Protein AF-A0AAV4J3R8-F1 (afdb_monomer_lite)

Sequence (173 aa):
MTSNYKRPQRMRTQRERKKPNLQSKKKLDKNVAVAKNLPLSSKLVYIDMKRGKDAELVEEHLIKLGARVEAFLTADINYVISSFGPSKVEDVQKCSDENPNSPINSVASPFSCIPSPSAPGAAAAESKKSAVSRGKALAHLARSKHKTSTVVTNAEKMGVKVISVEGLYYDSY

Structure (mmCIF, N/CA/C/O backbone):
data_AF-A0AAV4J3R8-F1
#
_entry.id   AF-A0AAV4J3R8-F1
#
loop_
_atom_site.group_PDB
_atom_site.id
_atom_site.type_symbol
_atom_site.label_atom_id
_atom_site.label_alt_id
_atom_site.label_comp_id
_atom_site.label_asym_id
_atom_site.label_entity_id
_atom_site.label_seq_id
_atom_site.pdbx_PDB_ins_code
_atom_site.Cartn_x
_atom_site.Cartn_y
_atom_site.Cartn_z
_atom_site.occupancy
_atom_site.B_iso_or_equiv
_atom_site.auth_seq_id
_atom_site.auth_comp_id
_atom_site.auth_asym_id
_atom_site.auth_atom_id
_atom_site.pdbx_PDB_model_num
ATOM 1 N N . MET A 1 1 ? 6.059 -80.375 51.616 1.00 45.53 1 MET A N 1
ATOM 2 C CA . MET A 1 1 ? 6.836 -79.116 51.670 1.00 45.53 1 MET A CA 1
ATOM 3 C C . MET A 1 1 ? 6.461 -78.282 50.454 1.00 45.53 1 MET A C 1
ATOM 5 O O . MET A 1 1 ? 6.927 -78.570 49.364 1.00 45.53 1 MET A O 1
ATOM 9 N N . THR A 1 2 ? 5.559 -77.316 50.617 1.00 51.50 2 THR A N 1
ATOM 10 C CA . THR A 1 2 ? 5.102 -76.414 49.546 1.00 51.50 2 THR A CA 1
ATOM 11 C C . THR A 1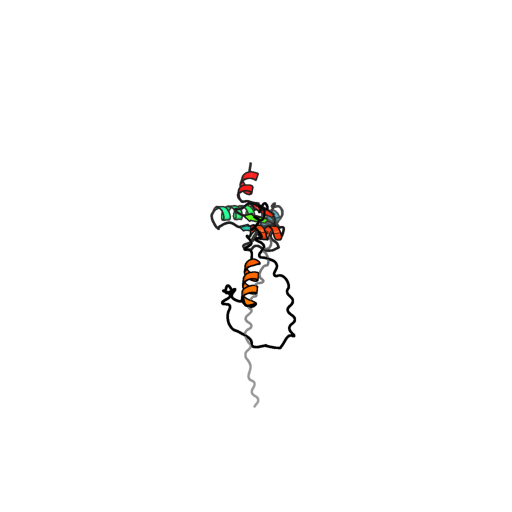 2 ? 5.215 -74.986 50.068 1.00 51.50 2 THR A C 1
ATOM 13 O O . THR A 1 2 ? 4.555 -74.638 51.048 1.00 51.50 2 THR A O 1
ATOM 16 N N . SER A 1 3 ? 6.113 -74.192 49.480 1.00 47.59 3 SER A N 1
ATOM 17 C CA . SER A 1 3 ? 6.393 -72.822 49.908 1.00 47.59 3 SER A CA 1
ATOM 18 C C . SER A 1 3 ? 5.356 -71.852 49.335 1.00 47.59 3 SER A C 1
ATOM 20 O O . SER A 1 3 ? 5.157 -71.755 48.127 1.00 47.59 3 SER A O 1
ATOM 22 N N . ASN A 1 4 ? 4.686 -71.123 50.226 1.00 47.78 4 ASN A N 1
ATOM 23 C CA . ASN A 1 4 ? 3.780 -70.032 49.885 1.00 47.78 4 ASN A CA 1
ATOM 24 C C . ASN A 1 4 ? 4.496 -68.704 50.152 1.00 47.78 4 ASN A C 1
ATOM 26 O O . ASN A 1 4 ? 4.568 -68.254 51.295 1.00 47.78 4 ASN A O 1
ATOM 30 N N . TYR A 1 5 ? 5.009 -68.057 49.105 1.00 48.59 5 TYR A N 1
ATOM 31 C CA . TYR A 1 5 ? 5.491 -66.679 49.199 1.00 48.59 5 TYR A CA 1
ATOM 32 C C . TYR A 1 5 ? 4.337 -65.699 48.938 1.00 48.59 5 TYR A C 1
ATOM 34 O O . TYR A 1 5 ? 3.855 -65.549 47.816 1.00 48.59 5 TYR A O 1
ATOM 42 N N . LYS A 1 6 ? 3.900 -65.009 49.999 1.00 56.06 6 LYS A N 1
ATOM 43 C CA . LYS A 1 6 ? 3.002 -63.843 49.944 1.00 56.06 6 LYS A CA 1
ATOM 44 C C . LYS A 1 6 ? 3.705 -62.681 49.227 1.00 56.06 6 LYS A C 1
ATOM 46 O O . LYS A 1 6 ? 4.691 -62.152 49.731 1.00 56.06 6 LYS A O 1
ATOM 51 N N . ARG A 1 7 ? 3.170 -62.238 48.084 1.00 56.03 7 ARG A N 1
ATOM 52 C CA . ARG A 1 7 ? 3.514 -60.938 47.473 1.00 56.03 7 ARG A CA 1
ATOM 53 C C . ARG A 1 7 ? 2.895 -59.794 48.291 1.00 56.03 7 ARG A C 1
ATOM 55 O O . ARG A 1 7 ? 1.699 -59.865 48.574 1.00 56.03 7 ARG A O 1
ATOM 62 N N . PRO A 1 8 ? 3.635 -58.721 48.620 1.00 56.84 8 PRO A N 1
ATOM 63 C CA . PRO A 1 8 ? 3.041 -57.539 49.230 1.00 56.84 8 PRO A CA 1
ATOM 64 C C . PRO A 1 8 ? 2.225 -56.738 48.205 1.00 56.84 8 PRO A C 1
ATOM 66 O O . PRO A 1 8 ? 2.614 -56.579 47.044 1.00 56.84 8 PRO A O 1
ATOM 69 N N . GLN A 1 9 ? 1.071 -56.241 48.655 1.00 56.56 9 GLN A N 1
ATOM 70 C CA . GLN A 1 9 ? 0.204 -55.344 47.901 1.00 56.56 9 GLN A CA 1
ATOM 71 C C . GLN A 1 9 ? 0.920 -54.023 47.604 1.00 56.56 9 GLN A C 1
ATOM 73 O O . GLN A 1 9 ? 1.480 -53.369 48.480 1.00 56.56 9 GLN A O 1
ATOM 78 N N . ARG A 1 10 ? 0.874 -53.623 46.336 1.00 50.00 10 ARG A N 1
ATOM 79 C CA . ARG A 1 10 ? 1.394 -52.352 45.843 1.00 50.00 10 ARG A CA 1
ATOM 80 C C . ARG A 1 10 ? 0.438 -51.235 46.278 1.00 50.00 10 ARG A C 1
ATOM 82 O O . ARG A 1 10 ? -0.724 -51.229 45.879 1.00 50.00 10 ARG A O 1
ATOM 89 N N . MET A 1 11 ? 0.934 -50.309 47.096 1.00 51.34 11 MET A N 1
ATOM 90 C CA . MET A 1 11 ? 0.227 -49.100 47.528 1.00 51.34 11 MET A CA 1
ATOM 91 C C . MET A 1 11 ? -0.317 -48.330 46.312 1.00 51.34 11 MET A C 1
ATOM 93 O O . MET A 1 11 ? 0.438 -47.912 45.433 1.00 51.34 11 MET A O 1
ATOM 97 N N . ARG A 1 12 ? -1.643 -48.154 46.254 1.00 54.00 12 ARG A N 1
ATOM 98 C CA . ARG A 1 12 ? -2.330 -47.250 45.321 1.00 54.00 12 ARG A CA 1
ATOM 99 C C . ARG A 1 12 ? -2.165 -45.823 45.842 1.00 54.00 12 ARG A C 1
ATOM 101 O O . ARG A 1 12 ? -2.917 -45.393 46.710 1.00 54.00 12 ARG A O 1
ATOM 108 N N . THR A 1 13 ? -1.220 -45.067 45.298 1.00 56.59 13 THR A N 1
ATOM 109 C CA . THR A 1 13 ? -1.199 -43.615 45.495 1.00 56.59 13 THR A CA 1
ATOM 110 C C . THR A 1 13 ? -2.342 -43.023 44.674 1.00 56.59 13 THR A C 1
ATOM 112 O O . THR A 1 13 ? -2.263 -42.953 43.445 1.00 56.59 13 THR A O 1
ATOM 115 N N . GLN A 1 14 ? -3.440 -42.638 45.329 1.00 55.03 14 GLN A N 1
ATOM 116 C CA . GLN A 1 14 ? -4.464 -41.810 44.699 1.00 55.03 14 GLN A CA 1
ATOM 117 C C . GLN A 1 14 ? -3.838 -40.449 44.385 1.00 55.03 14 GLN A C 1
ATOM 119 O O . GLN A 1 14 ? -3.723 -39.580 45.242 1.00 55.03 14 GLN A O 1
ATOM 124 N N . ARG A 1 15 ? -3.384 -40.267 43.143 1.00 59.03 15 ARG A N 1
ATOM 125 C CA . ARG A 1 15 ? -3.060 -38.943 42.620 1.00 59.03 15 ARG A CA 1
ATOM 126 C C . ARG A 1 15 ? -4.395 -38.288 42.295 1.00 59.03 15 ARG A C 1
ATOM 128 O O . ARG A 1 15 ? -5.003 -38.590 41.270 1.00 59.03 15 ARG A O 1
ATOM 135 N N . GLU A 1 16 ? -4.873 -37.470 43.223 1.00 58.88 16 GLU A N 1
ATOM 136 C CA . GLU A 1 16 ? -6.057 -36.635 43.070 1.00 58.88 16 GLU A CA 1
ATOM 137 C C . GLU A 1 16 ? -5.922 -35.827 41.765 1.00 58.88 16 GLU A C 1
ATOM 139 O O . GLU A 1 16 ? -5.166 -34.858 41.671 1.00 58.88 16 GLU A O 1
ATOM 144 N N . ARG A 1 17 ? -6.590 -36.270 40.693 1.00 60.09 17 ARG A N 1
ATOM 145 C CA . ARG A 1 17 ? -6.671 -35.498 39.450 1.00 60.09 17 ARG A CA 1
ATOM 146 C C . ARG A 1 17 ? -7.689 -34.398 39.698 1.00 60.09 17 ARG A C 1
ATOM 148 O O . ARG A 1 17 ? -8.876 -34.579 39.431 1.00 60.09 17 ARG A O 1
ATOM 155 N N . LYS A 1 18 ? -7.222 -33.260 40.216 1.00 56.19 18 LYS A N 1
ATOM 156 C CA . LYS A 1 18 ? -7.990 -32.015 40.177 1.00 56.19 18 LYS A CA 1
ATOM 157 C C . LYS A 1 18 ? -8.380 -31.766 38.722 1.00 56.19 18 LYS A C 1
ATOM 159 O O . LYS A 1 18 ? -7.523 -31.550 37.866 1.00 56.19 18 LYS A O 1
ATOM 164 N N . LYS A 1 19 ? -9.679 -31.876 38.438 1.00 61.38 19 LYS A N 1
ATOM 165 C CA . LYS A 1 19 ? -10.269 -31.482 37.159 1.00 61.38 19 LYS A CA 1
ATOM 166 C C . LYS A 1 19 ? -9.907 -30.006 36.942 1.00 61.38 19 LYS A C 1
ATOM 168 O O . LYS A 1 19 ? -10.244 -29.202 37.813 1.00 61.38 19 LYS A O 1
ATOM 173 N N . PRO A 1 20 ? -9.224 -29.618 35.852 1.00 54.56 20 PRO A N 1
ATOM 174 C CA . PRO A 1 20 ? -9.057 -28.207 35.558 1.00 54.56 20 PRO A CA 1
ATOM 175 C C . PRO A 1 20 ? -10.443 -27.634 35.256 1.00 54.56 20 PRO A C 1
ATOM 177 O O . PRO A 1 20 ? -11.119 -28.048 34.314 1.00 54.56 20 PRO A O 1
ATOM 180 N N . ASN A 1 21 ? -10.886 -26.728 36.121 1.00 51.84 21 ASN A N 1
ATOM 181 C CA . ASN A 1 21 ? -12.105 -25.961 35.948 1.00 51.84 21 ASN A CA 1
ATOM 182 C C . ASN A 1 21 ? -11.952 -25.096 34.683 1.00 51.84 21 ASN A C 1
ATOM 184 O O . ASN A 1 21 ? -11.210 -24.116 34.675 1.00 51.84 21 ASN A O 1
ATOM 188 N N . LEU A 1 22 ? -12.620 -25.495 33.598 1.00 58.81 22 LEU A N 1
ATOM 189 C CA . LEU A 1 22 ? -12.746 -24.733 32.354 1.00 58.81 22 LEU A CA 1
ATOM 190 C C . LEU A 1 22 ? -13.761 -23.596 32.547 1.00 58.81 22 LEU A C 1
ATOM 192 O O . LEU A 1 22 ? -14.817 -23.568 31.921 1.00 58.81 22 LEU A O 1
ATOM 196 N N . GLN A 1 23 ? -13.439 -22.643 33.415 1.00 57.47 23 GLN A N 1
ATOM 197 C CA . GLN A 1 23 ? -14.163 -21.380 33.535 1.00 57.47 23 GLN A CA 1
ATOM 198 C C . GLN A 1 23 ? -13.198 -20.212 33.353 1.00 57.47 23 GLN A C 1
ATOM 200 O O . GLN A 1 23 ? -12.843 -19.495 34.280 1.00 57.47 23 GLN A O 1
ATOM 205 N N . SER A 1 24 ? -12.782 -20.015 32.107 1.00 55.72 24 SER A N 1
ATOM 206 C CA . SER A 1 24 ? -12.185 -18.760 31.644 1.00 55.72 24 SER A CA 1
ATOM 207 C C . SER A 1 24 ? -12.449 -18.558 30.149 1.00 55.72 24 SER A C 1
ATOM 209 O O . SER A 1 24 ? -11.568 -18.228 29.363 1.00 55.72 24 SER A O 1
ATOM 211 N N . LYS A 1 25 ? -13.708 -18.738 29.729 1.00 55.81 25 LYS A N 1
ATOM 212 C CA . LYS A 1 25 ? -14.200 -18.237 28.439 1.00 55.81 25 LYS A CA 1
ATOM 213 C C . LYS A 1 25 ? -15.057 -17.001 28.691 1.00 55.81 25 LYS A C 1
ATOM 215 O O . LYS A 1 25 ? -16.147 -17.146 29.233 1.00 55.81 25 LYS A O 1
ATOM 220 N N . LYS A 1 26 ? -14.531 -15.831 28.301 1.00 55.16 26 LYS A N 1
ATOM 221 C CA . LYS A 1 26 ? -15.208 -14.546 27.969 1.00 55.16 26 LYS A CA 1
ATOM 222 C C . LYS A 1 26 ? -14.433 -13.317 28.469 1.00 55.16 26 LYS A C 1
ATOM 224 O O . LYS A 1 26 ? -14.948 -12.499 29.222 1.00 55.16 26 LYS A O 1
ATOM 229 N N . LYS A 1 27 ? -13.188 -13.147 28.014 1.00 49.72 27 LYS A N 1
ATOM 230 C CA . LYS A 1 27 ? -12.535 -11.820 27.951 1.00 49.72 27 LYS A CA 1
ATOM 231 C C . LYS A 1 27 ? -11.736 -11.604 26.654 1.00 49.72 27 LYS A C 1
ATOM 233 O O . LYS A 1 27 ? -10.860 -10.755 26.622 1.00 49.72 27 LYS A O 1
ATOM 238 N N . LEU A 1 28 ? -12.049 -12.336 25.581 1.00 50.88 28 LEU A N 1
ATOM 239 C CA . LEU A 1 28 ? -11.446 -12.115 24.255 1.00 50.88 28 LEU A CA 1
ATOM 240 C C . LEU A 1 28 ? -12.425 -11.534 23.221 1.00 50.88 28 LEU A C 1
ATOM 242 O O . LEU A 1 28 ? -11.992 -10.930 22.246 1.00 50.88 28 LEU A O 1
ATOM 246 N N . ASP A 1 29 ? -13.735 -11.605 23.461 1.00 50.94 29 ASP A N 1
ATOM 247 C CA . ASP A 1 29 ? -14.722 -11.266 22.425 1.00 50.94 29 ASP A CA 1
ATOM 248 C C . ASP A 1 29 ? -14.984 -9.761 22.255 1.00 50.94 29 ASP A C 1
ATOM 250 O O . ASP A 1 29 ? -15.481 -9.342 21.213 1.00 50.94 29 ASP A O 1
ATOM 254 N N . LYS A 1 30 ? -14.628 -8.920 23.237 1.00 51.69 30 LYS A N 1
ATOM 255 C CA . LYS A 1 30 ? -14.882 -7.470 23.139 1.00 51.69 30 LYS A CA 1
ATOM 256 C C . LYS A 1 30 ? -13.956 -6.788 22.128 1.00 51.69 30 LYS A C 1
ATOM 258 O O . LYS A 1 30 ? -14.431 -5.998 21.325 1.00 51.69 30 LYS A O 1
ATOM 263 N N . ASN A 1 31 ? -12.671 -7.148 22.108 1.00 52.69 31 ASN A N 1
ATOM 264 C CA . ASN A 1 31 ? -11.714 -6.575 21.154 1.00 52.69 31 ASN A CA 1
ATOM 265 C C . ASN A 1 31 ? -11.906 -7.120 19.733 1.00 52.69 31 ASN A C 1
ATOM 267 O O . ASN A 1 31 ? -11.744 -6.378 18.773 1.00 52.69 31 ASN A O 1
ATOM 271 N N . VAL A 1 32 ? -12.324 -8.381 19.581 1.00 54.84 32 VAL A N 1
ATOM 272 C CA . VAL A 1 32 ? -12.592 -8.968 18.256 1.00 54.84 32 VAL A CA 1
ATOM 273 C C . VAL A 1 32 ? -13.883 -8.411 17.647 1.00 54.84 32 VAL A C 1
ATOM 275 O O . VAL A 1 32 ? -13.940 -8.187 16.442 1.00 54.84 32 VAL A O 1
ATOM 278 N N . ALA A 1 33 ? -14.917 -8.146 18.453 1.00 52.91 33 ALA A N 1
ATOM 279 C CA . ALA A 1 33 ? -16.144 -7.509 17.970 1.00 52.91 33 ALA A CA 1
ATOM 280 C C . ALA A 1 33 ? -15.931 -6.037 17.574 1.00 52.91 33 ALA A C 1
ATOM 282 O O . ALA A 1 33 ? -16.518 -5.592 16.592 1.00 52.91 33 ALA A O 1
ATOM 283 N N . VAL A 1 34 ? -15.060 -5.307 18.284 1.00 57.84 34 VAL A N 1
ATOM 284 C CA . VAL A 1 34 ? -14.641 -3.948 17.893 1.00 57.84 34 VAL A CA 1
ATOM 285 C C . VAL A 1 34 ? -13.798 -3.991 16.618 1.00 57.84 34 VAL A C 1
ATOM 287 O O . VAL A 1 34 ? -14.051 -3.212 15.705 1.00 57.84 34 VAL A O 1
ATOM 290 N N . ALA A 1 35 ? -12.879 -4.956 16.499 1.00 59.69 35 ALA A N 1
ATOM 291 C CA . ALA A 1 35 ? -12.039 -5.107 15.314 1.00 59.69 35 ALA A CA 1
ATOM 292 C C . ALA A 1 35 ? -12.841 -5.385 14.033 1.00 59.69 35 ALA A C 1
ATOM 294 O O . ALA A 1 35 ? -12.434 -4.936 12.972 1.00 59.69 35 ALA A O 1
ATOM 295 N N . LYS A 1 36 ? -13.996 -6.062 14.110 1.00 64.50 36 LYS A N 1
ATOM 296 C CA . LYS A 1 36 ? -14.855 -6.352 12.942 1.00 64.50 36 LYS A CA 1
ATOM 297 C C . LYS A 1 36 ? -15.504 -5.121 12.297 1.00 64.50 36 LYS A C 1
ATOM 299 O O . LYS A 1 36 ? -15.963 -5.237 11.168 1.00 64.50 36 LYS A O 1
ATOM 304 N N . ASN A 1 37 ? -15.558 -3.986 12.995 1.00 79.75 37 ASN A N 1
ATOM 305 C CA . ASN A 1 37 ? -16.163 -2.746 12.492 1.00 79.75 37 ASN A CA 1
ATOM 306 C C . ASN A 1 37 ? -15.122 -1.681 12.127 1.00 79.75 37 ASN A C 1
ATOM 308 O O . ASN A 1 37 ? -15.486 -0.549 11.813 1.00 79.75 37 ASN A O 1
ATOM 312 N N . LEU A 1 38 ? -13.831 -2.009 12.211 1.00 89.19 38 LEU A N 1
ATOM 313 C CA . LEU A 1 38 ? -12.780 -1.082 11.822 1.00 89.19 38 LEU A CA 1
ATOM 314 C C . LEU A 1 38 ? -12.672 -1.028 10.290 1.00 89.19 38 LEU A C 1
ATOM 316 O O . LEU A 1 38 ? -12.822 -2.058 9.629 1.00 89.19 38 LEU A O 1
ATOM 320 N N . PRO A 1 39 ? -12.376 0.144 9.708 1.00 90.88 39 PRO A N 1
ATOM 321 C CA . PRO A 1 39 ? -12.423 0.337 8.259 1.00 90.88 39 PRO A CA 1
ATOM 322 C C . PRO A 1 39 ? -11.435 -0.548 7.483 1.00 90.88 39 PRO A C 1
ATOM 324 O O . PRO A 1 39 ? -11.674 -0.841 6.312 1.00 90.88 39 PRO A O 1
ATOM 327 N N . LEU A 1 40 ? -10.345 -1.003 8.114 1.00 92.62 40 LEU A N 1
ATOM 328 C CA . LEU A 1 40 ? -9.312 -1.833 7.487 1.00 92.62 40 LEU A CA 1
ATOM 329 C C . LEU A 1 40 ? -9.199 -3.240 8.098 1.00 92.62 40 LEU A C 1
ATOM 331 O O . LEU A 1 40 ? -8.217 -3.929 7.842 1.00 92.62 40 LEU A O 1
ATOM 335 N N . SER A 1 41 ? -10.208 -3.705 8.842 1.00 90.19 41 SER A N 1
ATOM 336 C CA . SER A 1 41 ? -10.187 -4.946 9.643 1.00 90.19 41 SER A CA 1
ATOM 337 C C . SER A 1 41 ? -9.758 -6.232 8.921 1.00 90.19 41 SER A C 1
ATOM 339 O O . SER A 1 41 ? -9.377 -7.213 9.558 1.00 90.19 41 SER A O 1
ATOM 341 N N . SER A 1 42 ? -9.885 -6.274 7.595 1.00 89.44 42 SER A N 1
ATOM 342 C CA . SER A 1 42 ? -9.559 -7.431 6.756 1.00 89.44 42 SER A CA 1
ATOM 343 C C . SER A 1 42 ? -8.520 -7.110 5.681 1.00 89.44 42 SER A C 1
ATOM 345 O O . SER A 1 42 ? -8.467 -7.803 4.664 1.00 89.44 42 SER A O 1
ATOM 347 N N . LYS A 1 43 ? -7.774 -6.014 5.835 1.00 95.25 43 LYS A N 1
ATOM 348 C CA . LYS A 1 43 ? -6.842 -5.524 4.821 1.00 95.25 43 LYS A CA 1
ATOM 349 C C . LYS A 1 43 ? -5.403 -5.829 5.217 1.00 95.25 43 LYS A C 1
ATOM 351 O O . LYS A 1 43 ? -4.997 -5.565 6.348 1.00 95.25 43 LYS A O 1
ATOM 356 N N . LEU A 1 44 ? -4.648 -6.375 4.268 1.00 96.31 44 LEU A N 1
ATOM 357 C CA . LEU A 1 44 ? -3.208 -6.579 4.362 1.00 96.31 44 LEU A CA 1
ATOM 358 C C . LEU A 1 44 ? -2.480 -5.400 3.714 1.00 96.31 44 LEU A C 1
ATOM 360 O O . LEU A 1 44 ? -2.821 -4.989 2.599 1.00 96.31 44 LEU A O 1
ATOM 364 N N . VAL A 1 45 ? -1.484 -4.865 4.411 1.00 96.62 45 VAL A N 1
ATOM 365 C CA . VAL A 1 45 ? -0.723 -3.689 3.981 1.00 96.62 45 VAL A CA 1
ATOM 366 C C . VAL A 1 45 ? 0.771 -3.984 4.038 1.00 96.62 45 VAL A C 1
ATOM 368 O O . VAL A 1 45 ? 1.259 -4.512 5.032 1.00 96.62 45 VAL A O 1
ATOM 371 N N . TYR A 1 46 ? 1.502 -3.614 2.990 1.00 96.69 46 TYR A N 1
ATOM 372 C CA . TYR A 1 46 ? 2.964 -3.579 2.989 1.00 96.69 46 TYR A CA 1
ATOM 373 C C . TYR A 1 46 ? 3.459 -2.136 3.064 1.00 96.69 46 TYR A C 1
ATOM 375 O O . TYR A 1 46 ? 2.906 -1.248 2.411 1.00 96.69 46 TYR A O 1
ATOM 383 N N . ILE A 1 47 ? 4.523 -1.914 3.829 1.00 95.56 47 ILE A N 1
ATOM 384 C CA . ILE A 1 47 ? 5.148 -0.605 4.001 1.00 95.56 47 ILE A CA 1
ATOM 385 C C . ILE A 1 47 ? 6.512 -0.608 3.295 1.00 95.56 47 ILE A C 1
ATOM 387 O O . ILE A 1 47 ? 7.478 -1.206 3.761 1.00 95.56 47 ILE A O 1
ATOM 391 N N . ASP A 1 48 ? 6.581 0.080 2.158 1.00 93.50 48 ASP A N 1
ATOM 392 C CA . ASP A 1 48 ? 7.762 0.270 1.315 1.00 93.50 48 ASP A CA 1
ATOM 393 C C . ASP A 1 48 ? 8.472 1.592 1.643 1.00 93.50 48 ASP A C 1
ATOM 395 O O . ASP A 1 48 ? 8.602 2.495 0.816 1.00 93.50 48 ASP A O 1
ATOM 399 N N . MET A 1 49 ? 8.898 1.742 2.894 1.00 90.12 49 MET A N 1
ATOM 400 C CA . MET A 1 49 ? 9.734 2.864 3.314 1.00 90.12 49 MET A CA 1
ATOM 401 C C . MET A 1 49 ? 10.806 2.388 4.290 1.00 90.12 49 MET A C 1
ATOM 403 O O . MET A 1 49 ? 10.728 1.301 4.867 1.00 90.12 49 MET A O 1
ATOM 407 N N . LYS A 1 50 ? 11.847 3.201 4.470 1.00 89.94 50 LYS A N 1
ATOM 408 C CA . LYS A 1 50 ? 12.896 2.895 5.445 1.00 89.94 50 LYS A CA 1
ATOM 409 C C . LYS A 1 50 ? 12.285 2.835 6.843 1.00 89.94 50 LYS A C 1
ATOM 411 O O . LYS A 1 50 ? 11.509 3.713 7.210 1.00 89.94 50 LYS A O 1
ATOM 416 N N . ARG A 1 51 ? 12.676 1.832 7.637 1.00 88.62 51 ARG A N 1
ATOM 417 C CA . ARG A 1 51 ? 12.266 1.772 9.044 1.00 88.62 51 ARG A CA 1
ATOM 418 C C . ARG A 1 51 ? 12.766 3.008 9.789 1.00 88.62 51 ARG A C 1
ATOM 420 O O . ARG A 1 51 ? 13.942 3.358 9.701 1.00 88.62 51 ARG A O 1
ATOM 427 N N . GLY A 1 52 ? 11.854 3.645 10.505 1.00 90.56 52 GLY A N 1
ATOM 428 C CA . GLY A 1 52 ? 12.056 4.879 11.249 1.00 90.56 52 GLY A CA 1
ATOM 429 C C . GLY A 1 52 ? 10.748 5.298 11.915 1.00 90.56 52 GLY A C 1
ATOM 430 O O . GLY A 1 52 ? 9.737 4.611 11.778 1.00 90.56 52 GLY A O 1
ATOM 431 N N . LYS A 1 53 ? 10.764 6.442 12.604 1.00 90.56 53 LYS A N 1
ATOM 432 C CA . LYS A 1 53 ? 9.616 6.929 13.388 1.00 90.56 53 LYS A CA 1
ATOM 433 C C . LYS A 1 53 ? 8.341 7.079 12.556 1.00 90.56 53 LYS A C 1
ATOM 435 O O . LYS A 1 53 ? 7.270 6.717 13.023 1.00 90.56 53 LYS A O 1
ATOM 440 N N . ASP A 1 54 ? 8.467 7.561 11.323 1.00 88.19 54 ASP A N 1
ATOM 441 C CA . ASP A 1 54 ? 7.314 7.768 10.442 1.00 88.19 54 ASP A CA 1
ATOM 442 C C . ASP A 1 54 ? 6.688 6.434 10.016 1.00 88.19 54 ASP A C 1
ATOM 444 O O . ASP A 1 54 ? 5.469 6.287 10.027 1.00 88.19 54 ASP A O 1
ATOM 448 N N . ALA A 1 55 ? 7.518 5.427 9.719 1.00 91.44 55 ALA A N 1
ATOM 449 C CA . ALA A 1 55 ? 7.052 4.086 9.377 1.00 91.44 55 ALA A CA 1
ATOM 450 C C . ALA A 1 55 ? 6.333 3.418 10.559 1.00 91.44 55 ALA A C 1
ATOM 452 O O . ALA A 1 55 ? 5.272 2.827 10.375 1.00 91.44 55 ALA A O 1
ATOM 453 N N . GLU A 1 56 ? 6.886 3.553 11.768 1.00 93.56 56 GLU A N 1
ATOM 454 C CA . GLU A 1 56 ? 6.288 3.040 13.007 1.00 93.56 56 GLU A CA 1
ATOM 455 C C . GLU A 1 56 ? 4.950 3.725 13.317 1.00 93.56 56 GLU A C 1
ATOM 457 O O . GLU A 1 56 ? 3.982 3.057 13.674 1.00 93.56 56 GLU A O 1
ATOM 462 N N . LEU A 1 57 ? 4.867 5.046 13.128 1.00 93.19 57 LEU A N 1
ATOM 463 C CA . LEU A 1 57 ? 3.636 5.809 13.327 1.00 93.19 57 LEU A CA 1
ATOM 464 C C . LEU A 1 57 ? 2.543 5.375 12.342 1.00 93.19 57 LEU A C 1
ATOM 466 O O . LEU A 1 57 ? 1.398 5.147 12.737 1.00 93.19 57 LEU A O 1
ATOM 470 N N . VAL A 1 58 ? 2.895 5.228 11.062 1.00 92.69 58 VAL A N 1
ATOM 471 C CA . VAL A 1 58 ? 1.972 4.740 10.028 1.00 92.69 58 VAL A CA 1
ATOM 472 C C . VAL A 1 58 ? 1.506 3.323 10.356 1.00 92.69 58 VAL A C 1
ATOM 474 O O . VAL A 1 58 ? 0.307 3.052 10.308 1.00 92.69 58 VAL A O 1
ATOM 477 N N . GLU A 1 59 ? 2.416 2.429 10.739 1.00 94.25 59 GLU A N 1
ATOM 478 C CA . GLU A 1 59 ? 2.087 1.066 11.161 1.00 94.25 59 GLU A CA 1
ATOM 479 C C . GLU A 1 59 ? 1.116 1.056 12.352 1.00 94.25 59 GLU A C 1
ATOM 481 O O . GLU A 1 59 ? 0.082 0.386 12.299 1.00 94.25 59 GLU A O 1
ATOM 486 N N . GLU A 1 60 ? 1.376 1.852 13.391 1.00 94.69 60 GLU A N 1
ATOM 487 C CA . GLU A 1 60 ? 0.496 1.963 14.556 1.00 94.69 60 GLU A CA 1
ATOM 488 C C . GLU A 1 60 ? -0.908 2.446 14.160 1.00 94.69 60 GLU A C 1
ATOM 490 O O . GLU A 1 60 ? -1.918 1.898 14.612 1.00 94.69 60 GLU A O 1
ATOM 495 N N . HIS A 1 61 ? -0.992 3.454 13.291 1.00 93.19 61 HIS A N 1
ATOM 496 C CA . HIS A 1 61 ? -2.262 3.993 12.808 1.00 93.19 61 HIS A CA 1
ATOM 497 C C . HIS A 1 61 ? -3.044 2.957 11.993 1.00 93.19 61 HIS A C 1
ATOM 499 O O . HIS A 1 61 ? -4.246 2.787 12.198 1.00 93.19 61 HIS A O 1
ATOM 505 N N . LEU A 1 62 ? -2.373 2.208 11.119 1.00 93.75 62 LEU A N 1
ATOM 506 C CA . LEU A 1 62 ? -2.984 1.130 10.342 1.00 93.75 62 LEU A CA 1
ATOM 507 C C . LEU A 1 62 ? -3.530 0.018 11.237 1.00 93.75 62 LEU A C 1
ATOM 509 O O . LEU A 1 62 ? -4.661 -0.429 11.040 1.00 93.75 62 LEU A O 1
ATOM 513 N N . ILE A 1 63 ? -2.765 -0.384 12.253 1.00 93.62 63 ILE A N 1
ATOM 514 C CA . ILE A 1 63 ? -3.188 -1.392 13.230 1.00 93.62 63 ILE A CA 1
ATOM 515 C C . ILE A 1 63 ? -4.399 -0.893 14.028 1.00 93.62 63 ILE A C 1
ATOM 517 O O . ILE A 1 63 ? -5.354 -1.647 14.222 1.00 93.62 63 ILE A O 1
ATOM 521 N N . LYS A 1 64 ? -4.425 0.385 14.436 1.00 92.25 64 LYS A N 1
ATOM 522 C CA . LYS A 1 64 ? -5.596 1.010 15.087 1.00 92.25 64 LYS A CA 1
ATOM 523 C C . LYS A 1 64 ? -6.838 0.993 14.195 1.00 92.25 64 LYS A C 1
ATOM 525 O O . LYS A 1 64 ? -7.945 0.828 14.700 1.00 92.25 64 LYS A O 1
ATOM 530 N N . LEU A 1 65 ? -6.661 1.123 12.881 1.00 92.56 65 LEU A N 1
ATOM 531 C CA . LEU A 1 65 ? -7.722 0.996 11.876 1.00 92.56 65 LEU A CA 1
ATOM 532 C C . LEU A 1 65 ? -8.046 -0.465 11.511 1.00 92.56 65 LEU A C 1
ATOM 534 O O . LEU A 1 65 ? -8.893 -0.706 10.650 1.00 92.56 65 LEU A O 1
ATOM 538 N N . GLY A 1 66 ? -7.412 -1.440 12.165 1.00 92.81 66 GLY A N 1
ATOM 539 C CA . GLY A 1 66 ? -7.680 -2.869 12.014 1.00 92.81 66 GLY A CA 1
ATOM 540 C C . GLY A 1 66 ? -6.919 -3.554 10.878 1.00 92.81 66 GLY A C 1
ATOM 541 O O . GLY A 1 66 ? -7.142 -4.741 10.648 1.00 92.81 66 GLY A O 1
ATOM 542 N N . ALA A 1 67 ? -6.033 -2.847 10.177 1.00 95.06 67 ALA A N 1
ATOM 543 C CA . ALA A 1 67 ? -5.200 -3.450 9.145 1.00 95.06 67 ALA A CA 1
ATOM 544 C C . ALA A 1 67 ? -4.147 -4.381 9.754 1.00 95.06 67 ALA A C 1
ATOM 546 O O . ALA A 1 67 ? -3.709 -4.215 10.895 1.00 95.06 67 ALA A O 1
ATOM 547 N N . ARG A 1 68 ? -3.684 -5.338 8.953 1.00 95.38 68 ARG A N 1
ATOM 548 C CA . ARG A 1 68 ? -2.510 -6.153 9.271 1.00 95.38 68 ARG A CA 1
ATOM 549 C C . ARG A 1 68 ? -1.352 -5.719 8.387 1.00 95.38 68 ARG A C 1
ATOM 551 O O . ARG A 1 68 ? -1.482 -5.720 7.163 1.00 95.38 68 ARG A O 1
ATOM 558 N N . VAL A 1 69 ? -0.234 -5.367 9.010 1.00 95.31 69 VAL A N 1
ATOM 559 C CA . VAL A 1 69 ? 0.994 -5.001 8.302 1.00 95.31 69 VAL A CA 1
ATOM 560 C C . VAL A 1 69 ? 1.846 -6.254 8.102 1.00 95.31 69 VAL A C 1
ATOM 562 O O . VAL A 1 69 ? 2.109 -6.990 9.051 1.00 95.31 69 VAL A O 1
ATOM 565 N N . GLU A 1 70 ? 2.232 -6.519 6.858 1.00 95.44 70 GLU A N 1
ATOM 566 C CA . GLU A 1 70 ? 3.055 -7.664 6.467 1.00 95.44 70 GLU A CA 1
ATOM 567 C C . GLU A 1 70 ? 4.475 -7.207 6.120 1.00 95.44 70 GLU A C 1
ATOM 569 O O . GLU A 1 70 ? 4.688 -6.176 5.482 1.00 95.44 70 GLU A O 1
ATOM 574 N N . ALA A 1 71 ? 5.466 -8.006 6.521 1.00 92.19 71 ALA A N 1
ATOM 575 C CA . ALA A 1 71 ? 6.881 -7.698 6.300 1.00 92.19 71 ALA A CA 1
ATOM 576 C C . ALA A 1 71 ? 7.357 -7.999 4.869 1.00 92.19 71 ALA A C 1
ATOM 578 O O . ALA A 1 71 ? 8.450 -7.589 4.481 1.00 92.19 71 ALA A O 1
ATOM 579 N N . PHE A 1 72 ? 6.563 -8.741 4.098 1.00 93.69 72 PHE A N 1
ATOM 580 C CA . PHE A 1 72 ? 6.907 -9.198 2.757 1.00 93.69 72 PHE A CA 1
ATOM 581 C C . PHE A 1 72 ? 5.790 -8.858 1.791 1.00 93.69 72 PHE A C 1
ATOM 583 O O . PHE A 1 72 ? 4.625 -9.015 2.132 1.00 93.69 72 PHE A O 1
ATOM 590 N N . LEU A 1 73 ? 6.144 -8.465 0.570 1.00 92.50 73 LEU A N 1
ATOM 591 C CA . LEU A 1 73 ? 5.171 -8.264 -0.493 1.00 92.50 73 LEU A CA 1
ATOM 592 C C . LEU A 1 73 ? 4.664 -9.625 -1.005 1.00 92.50 73 LEU A C 1
ATOM 594 O O . LEU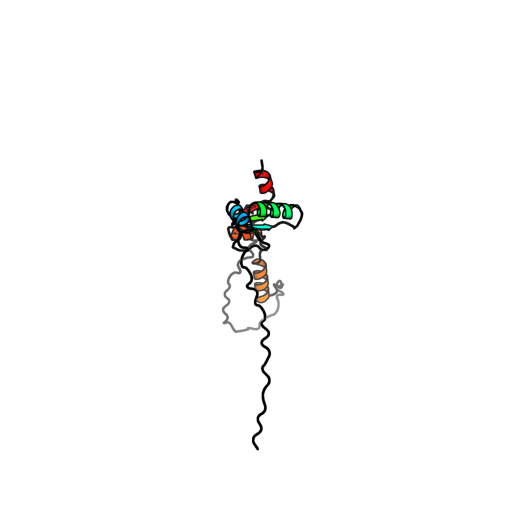 A 1 73 ? 5.373 -10.318 -1.736 1.00 92.50 73 LEU A O 1
ATOM 598 N N . THR A 1 74 ? 3.448 -10.009 -0.619 1.00 93.06 74 THR A N 1
ATOM 599 C CA . THR A 1 74 ? 2.778 -11.240 -1.070 1.00 93.06 74 THR A CA 1
ATOM 600 C C . THR A 1 74 ? 1.582 -10.926 -1.971 1.00 93.06 74 THR A C 1
ATOM 602 O O . THR A 1 74 ? 1.128 -9.786 -2.056 1.00 93.06 74 THR A O 1
ATOM 605 N N . ALA A 1 75 ? 1.064 -11.946 -2.661 1.00 91.31 75 ALA A N 1
ATOM 606 C CA . ALA A 1 75 ? -0.079 -11.796 -3.566 1.00 91.31 75 ALA A CA 1
ATOM 607 C C . ALA A 1 75 ? -1.383 -11.388 -2.850 1.00 91.31 75 ALA A C 1
ATOM 609 O O . ALA A 1 75 ? -2.273 -10.825 -3.478 1.00 91.31 75 ALA A O 1
ATOM 610 N N . ASP A 1 76 ? -1.482 -11.640 -1.543 1.00 94.12 76 ASP A N 1
ATOM 611 C CA . ASP A 1 76 ? -2.684 -11.357 -0.750 1.00 94.12 76 ASP A CA 1
ATOM 612 C C . ASP A 1 76 ? -2.756 -9.896 -0.269 1.00 94.12 76 ASP A C 1
ATOM 614 O O . ASP A 1 76 ? -3.741 -9.479 0.348 1.00 94.12 76 ASP A O 1
ATOM 618 N N . ILE A 1 77 ? -1.712 -9.103 -0.525 1.00 96.50 77 ILE A N 1
ATOM 619 C CA . ILE A 1 77 ? -1.634 -7.716 -0.070 1.00 96.50 77 ILE A CA 1
ATOM 620 C C . ILE A 1 77 ? -2.625 -6.840 -0.819 1.00 96.50 77 ILE A C 1
ATOM 622 O O . ILE A 1 77 ? -2.748 -6.892 -2.038 1.00 96.50 77 ILE A O 1
ATOM 626 N N . ASN A 1 78 ? -3.333 -5.993 -0.074 1.00 95.94 78 ASN A N 1
ATOM 627 C CA . ASN A 1 78 ? -4.332 -5.095 -0.639 1.00 95.94 78 ASN A CA 1
ATOM 628 C C . ASN A 1 78 ? -3.758 -3.711 -0.943 1.00 95.94 78 ASN A C 1
ATOM 630 O O . ASN A 1 78 ? -4.146 -3.097 -1.939 1.00 95.94 78 ASN A O 1
ATOM 634 N N . TYR A 1 79 ?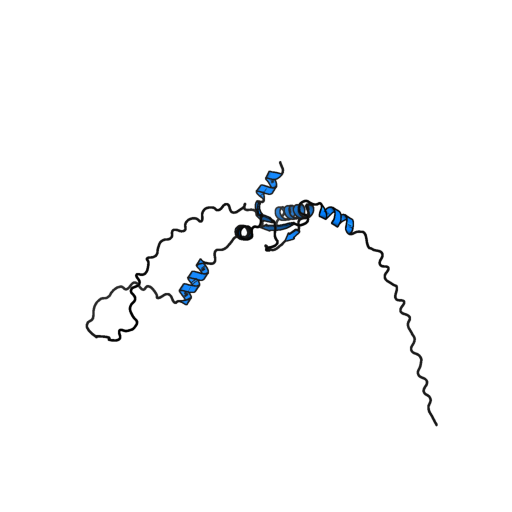 -2.844 -3.229 -0.096 1.00 95.62 79 TYR A N 1
ATOM 635 C CA . TYR A 1 79 ? -2.259 -1.898 -0.219 1.00 95.62 79 TYR A CA 1
ATOM 636 C C . TYR A 1 79 ? -0.746 -1.923 -0.017 1.00 95.62 79 TYR A C 1
ATOM 638 O O . TYR A 1 79 ? -0.235 -2.620 0.859 1.00 95.62 79 TYR A O 1
ATOM 646 N N . VAL A 1 80 ? -0.039 -1.106 -0.789 1.00 95.38 80 VAL A N 1
ATOM 647 C CA . VAL A 1 80 ? 1.376 -0.790 -0.576 1.00 95.38 80 VAL A CA 1
ATOM 648 C C . VAL A 1 80 ? 1.481 0.692 -0.274 1.00 95.38 80 VAL A C 1
ATOM 650 O O . VAL A 1 80 ? 1.028 1.510 -1.070 1.00 95.38 80 VAL A O 1
ATOM 653 N N . ILE A 1 81 ? 2.085 1.038 0.856 1.00 94.12 81 ILE A N 1
ATOM 654 C CA . ILE A 1 81 ? 2.418 2.421 1.191 1.00 94.12 81 ILE A CA 1
ATOM 655 C C . ILE A 1 81 ? 3.888 2.619 0.864 1.00 94.12 81 ILE A C 1
ATOM 657 O O . ILE A 1 81 ? 4.733 1.995 1.497 1.00 94.12 81 ILE A O 1
ATOM 661 N N . SER A 1 82 ? 4.196 3.464 -0.112 1.00 91.56 82 SER A N 1
ATOM 662 C CA . SER A 1 82 ? 5.573 3.762 -0.505 1.00 91.56 82 SER A CA 1
ATOM 663 C C . SER A 1 82 ? 5.852 5.251 -0.365 1.00 91.56 82 SER A C 1
ATOM 665 O O . SER A 1 82 ? 4.957 6.087 -0.492 1.00 91.56 82 SER A O 1
ATOM 667 N N . SER A 1 83 ? 7.111 5.601 -0.107 1.00 86.75 83 SER A N 1
ATOM 668 C CA . SER A 1 83 ? 7.568 6.995 -0.162 1.00 86.75 83 SER A CA 1
ATOM 669 C C . SER A 1 83 ? 7.480 7.590 -1.573 1.00 86.75 83 SER A C 1
ATOM 671 O O . SER A 1 83 ? 7.492 8.807 -1.727 1.00 86.75 83 SER A O 1
ATOM 673 N N . PHE A 1 84 ? 7.379 6.741 -2.597 1.00 80.00 84 PHE A N 1
ATOM 674 C CA . PHE A 1 84 ? 7.133 7.145 -3.975 1.00 80.00 84 PHE A CA 1
ATOM 675 C C . PHE A 1 84 ? 5.667 6.879 -4.328 1.00 80.00 84 PHE A C 1
ATOM 677 O O . PHE A 1 84 ? 5.079 5.890 -3.890 1.00 80.00 84 PHE A O 1
ATOM 684 N N . GLY A 1 85 ? 5.059 7.772 -5.108 1.00 75.44 85 GLY A N 1
ATOM 685 C CA . GLY A 1 85 ? 3.690 7.575 -5.583 1.00 75.44 85 GLY A CA 1
ATOM 686 C C . GLY A 1 85 ? 3.549 6.370 -6.517 1.00 75.44 85 GLY A C 1
ATOM 687 O O . GLY A 1 85 ? 4.553 5.735 -6.854 1.00 75.44 85 GLY A O 1
ATOM 688 N N . PRO A 1 86 ? 2.314 6.056 -6.965 1.00 73.50 86 PRO A N 1
ATOM 689 C CA . PRO A 1 86 ? 2.133 5.085 -8.038 1.00 73.50 86 PRO A CA 1
ATOM 690 C C . PRO A 1 86 ? 3.063 5.462 -9.185 1.00 73.50 86 PRO A C 1
ATOM 692 O O . PRO A 1 86 ? 3.248 6.656 -9.463 1.00 73.50 86 PRO A O 1
ATOM 695 N N . SER A 1 87 ? 3.652 4.456 -9.823 1.00 63.34 87 SER A N 1
ATOM 696 C CA . SER A 1 87 ? 4.458 4.636 -11.014 1.00 63.34 87 SER A CA 1
ATOM 697 C C . SER A 1 87 ? 3.499 5.087 -12.107 1.00 63.34 87 SER A C 1
ATOM 699 O O . SER A 1 87 ? 3.064 4.307 -12.951 1.00 63.34 87 SER A O 1
ATOM 701 N N . LYS A 1 88 ? 3.153 6.383 -12.113 1.00 60.94 88 LYS A N 1
ATOM 702 C CA . LYS A 1 88 ? 2.739 7.049 -13.339 1.00 60.94 88 LYS A CA 1
ATOM 703 C C . LYS A 1 88 ? 3.793 6.621 -14.329 1.00 60.94 88 LYS A C 1
ATOM 705 O O . LYS A 1 88 ? 4.977 6.744 -14.031 1.00 60.94 88 LYS A O 1
ATOM 710 N N . VAL A 1 89 ? 3.340 5.972 -15.389 1.00 49.22 89 VAL A N 1
ATOM 711 C CA . VAL A 1 89 ? 4.176 5.445 -16.450 1.00 49.22 89 VAL A CA 1
ATOM 712 C C . VAL A 1 89 ? 4.906 6.656 -17.029 1.00 49.22 89 VAL A C 1
ATOM 714 O O . VAL A 1 89 ? 4.431 7.277 -17.972 1.00 49.22 89 VAL A O 1
ATOM 717 N N . GLU A 1 90 ? 5.996 7.082 -16.391 1.00 46.44 90 GLU A N 1
ATOM 718 C CA . GLU A 1 90 ? 7.010 7.887 -17.027 1.00 46.44 90 GLU A CA 1
ATOM 719 C C . GLU A 1 90 ? 7.496 6.965 -18.118 1.00 46.44 90 GLU A C 1
ATOM 721 O O . GLU A 1 90 ? 8.091 5.912 -17.862 1.00 46.44 90 GLU A O 1
ATOM 726 N N . ASP A 1 91 ? 6.993 7.310 -19.303 1.00 46.12 91 ASP A N 1
ATOM 727 C CA . ASP A 1 91 ? 7.412 6.893 -20.617 1.00 46.12 91 ASP A CA 1
ATOM 728 C C . ASP A 1 91 ? 8.723 6.143 -20.505 1.00 46.12 91 ASP A C 1
ATOM 730 O O . ASP A 1 91 ? 9.719 6.712 -20.055 1.00 46.12 91 ASP A O 1
ATOM 734 N N . VAL A 1 92 ? 8.661 4.847 -20.828 1.00 48.16 92 VAL A N 1
ATOM 735 C CA . VAL A 1 92 ? 9.815 3.984 -21.032 1.00 48.16 92 VAL A CA 1
ATOM 736 C C . VAL A 1 92 ? 10.769 4.806 -21.863 1.00 48.16 92 VAL A C 1
ATOM 738 O O . VAL A 1 92 ? 10.592 4.897 -23.075 1.00 48.16 92 VAL A O 1
ATOM 741 N N . GLN A 1 93 ? 11.702 5.472 -21.181 1.00 41.12 93 GLN A N 1
ATOM 742 C CA . GLN A 1 93 ? 12.562 6.447 -21.799 1.00 41.12 93 GLN A CA 1
ATOM 743 C C . GLN A 1 93 ? 13.284 5.636 -22.838 1.00 41.12 93 GLN A C 1
ATOM 745 O O . GLN A 1 93 ? 14.005 4.693 -22.509 1.00 41.12 93 GLN A O 1
ATOM 750 N N . LYS A 1 94 ? 12.882 5.923 -24.072 1.00 46.84 94 LYS A N 1
ATOM 751 C CA . LYS A 1 94 ? 13.192 5.239 -25.304 1.00 46.84 94 LYS A CA 1
ATOM 752 C C . LYS A 1 94 ? 14.699 5.055 -25.279 1.00 46.84 94 LYS A C 1
ATOM 754 O O . LYS A 1 94 ? 15.441 5.971 -25.618 1.00 46.84 94 LYS A O 1
ATOM 759 N N . CYS A 1 95 ? 15.168 3.912 -24.776 1.00 39.72 95 CYS A N 1
ATOM 760 C CA . CYS A 1 95 ? 16.521 3.488 -25.044 1.00 39.72 95 CYS A CA 1
ATOM 761 C C . CYS A 1 95 ? 16.495 3.370 -26.550 1.00 39.72 95 CYS A C 1
ATOM 763 O O . CYS A 1 95 ? 15.800 2.493 -27.058 1.00 39.72 95 CYS A O 1
ATOM 765 N N . SER A 1 96 ? 17.107 4.343 -27.228 1.00 42.53 96 SER A N 1
ATOM 766 C CA . SER A 1 96 ? 17.350 4.292 -28.653 1.00 42.53 96 SER A CA 1
ATOM 767 C C . SER A 1 96 ? 17.706 2.858 -28.984 1.00 42.53 96 SER A C 1
ATOM 769 O O . SER A 1 96 ? 18.754 2.362 -28.566 1.00 42.53 96 SER A O 1
ATOM 771 N N . ASP A 1 97 ? 16.799 2.192 -29.692 1.00 43.19 97 ASP A N 1
ATOM 772 C CA . ASP A 1 97 ? 17.143 1.065 -30.525 1.00 43.19 97 ASP A CA 1
ATOM 773 C C . ASP A 1 97 ? 18.111 1.630 -31.568 1.00 43.19 97 ASP A C 1
ATOM 775 O O . ASP A 1 97 ? 17.738 1.977 -32.689 1.00 43.19 97 ASP A O 1
ATOM 779 N N . GLU A 1 98 ? 19.378 1.787 -31.181 1.00 42.50 98 GLU A N 1
ATOM 780 C CA . GLU A 1 98 ? 20.471 1.750 -32.130 1.00 42.50 98 GLU A CA 1
ATOM 781 C C . GLU A 1 98 ? 20.465 0.334 -32.687 1.00 42.50 98 GLU A C 1
ATOM 783 O O . GLU A 1 98 ? 21.094 -0.581 -32.160 1.00 42.50 98 GLU A O 1
ATOM 788 N N . ASN A 1 99 ? 19.646 0.169 -33.722 1.00 53.00 99 ASN A N 1
ATOM 789 C CA . ASN A 1 99 ? 19.649 -0.917 -34.677 1.00 53.00 99 ASN A CA 1
ATOM 790 C C . ASN A 1 99 ? 21.095 -1.359 -34.957 1.00 53.00 99 ASN A C 1
ATOM 792 O O . ASN A 1 99 ? 21.812 -0.660 -35.681 1.00 53.00 99 ASN A O 1
ATOM 796 N N . PRO A 1 100 ? 21.550 -2.517 -34.451 1.00 47.47 100 PRO A N 1
ATOM 797 C CA . PRO A 1 100 ? 22.738 -3.131 -34.981 1.00 47.47 100 PRO A CA 1
ATOM 798 C C . PRO A 1 100 ? 22.260 -4.011 -36.130 1.00 47.47 100 PRO A C 1
ATOM 800 O O . PRO A 1 100 ? 21.814 -5.131 -35.901 1.00 47.47 100 PRO A O 1
ATOM 803 N N . ASN A 1 101 ? 22.319 -3.452 -37.340 1.00 45.31 101 ASN A N 1
ATOM 804 C CA . ASN A 1 101 ? 22.343 -4.140 -38.629 1.00 45.31 101 ASN A CA 1
ATOM 805 C C . ASN A 1 101 ? 21.920 -5.615 -38.596 1.00 45.31 101 ASN A C 1
ATOM 807 O O . ASN A 1 101 ? 22.689 -6.484 -38.175 1.00 45.31 101 ASN A O 1
ATOM 811 N N . SER A 1 102 ? 20.751 -5.894 -39.167 1.00 42.09 102 SER A N 1
ATOM 812 C CA . SER A 1 102 ? 20.382 -7.202 -39.703 1.00 42.09 102 SER A CA 1
ATOM 813 C C . SER A 1 102 ? 21.617 -7.894 -40.305 1.00 42.09 102 SER A C 1
ATOM 815 O O . SER A 1 102 ? 22.188 -7.365 -41.265 1.00 42.09 102 SER A O 1
ATOM 817 N N . PRO A 1 103 ? 22.078 -9.053 -39.799 1.00 45.97 103 PRO A N 1
ATOM 818 C CA . PRO A 1 103 ? 23.018 -9.840 -40.564 1.00 45.97 103 PRO A CA 1
ATOM 819 C C . PRO A 1 103 ? 22.230 -10.362 -41.760 1.00 45.97 103 PRO A C 1
ATOM 821 O O . PRO A 1 103 ? 21.264 -11.110 -41.616 1.00 45.97 103 PRO A O 1
ATOM 824 N N . ILE A 1 104 ? 22.614 -9.898 -42.945 1.00 45.75 104 ILE A N 1
ATOM 825 C CA . ILE A 1 104 ? 22.226 -10.502 -44.211 1.00 45.75 104 ILE A CA 1
ATOM 826 C C . ILE A 1 104 ? 22.455 -12.007 -44.058 1.00 45.75 104 ILE A C 1
ATOM 828 O O . ILE A 1 104 ? 23.588 -12.456 -43.877 1.00 45.75 104 ILE A O 1
ATOM 832 N N . ASN A 1 105 ? 21.365 -12.772 -44.082 1.00 44.53 105 ASN A N 1
ATOM 833 C CA . ASN A 1 105 ? 21.388 -14.217 -44.230 1.00 44.53 105 ASN A CA 1
ATOM 834 C C . ASN A 1 105 ? 22.072 -14.540 -45.566 1.00 44.53 105 ASN A C 1
ATOM 836 O O . ASN A 1 105 ? 21.405 -14.669 -46.588 1.00 44.53 105 ASN A O 1
ATOM 840 N N . SER A 1 106 ? 23.397 -14.672 -45.573 1.00 45.44 106 SER A N 1
ATOM 841 C CA . SER A 1 106 ? 24.074 -15.462 -46.593 1.00 45.44 106 SER A CA 1
ATOM 842 C C . SER A 1 106 ? 24.158 -16.877 -46.049 1.00 45.44 106 SER A C 1
ATOM 844 O O . SER A 1 106 ? 24.998 -17.209 -45.212 1.00 45.44 106 SER A O 1
ATOM 846 N N . VAL A 1 107 ? 23.183 -17.683 -46.452 1.00 49.06 107 VAL A N 1
ATOM 847 C CA . VAL A 1 107 ? 23.116 -19.109 -46.162 1.00 49.06 107 VAL A CA 1
ATOM 848 C C . VAL A 1 107 ? 24.231 -19.776 -46.970 1.00 49.06 107 VAL A C 1
ATOM 850 O O . VAL A 1 107 ? 24.015 -20.229 -48.089 1.00 49.06 107 VAL A O 1
ATOM 853 N N . ALA A 1 108 ? 25.453 -19.793 -46.440 1.00 48.22 108 ALA A N 1
ATOM 854 C CA . ALA A 1 108 ? 26.500 -20.641 -46.990 1.00 48.22 108 ALA A CA 1
ATOM 855 C C . ALA A 1 108 ? 26.199 -22.084 -46.562 1.00 48.22 108 ALA A C 1
ATOM 857 O O . ALA A 1 108 ? 26.363 -22.461 -45.401 1.00 48.22 108 ALA A O 1
ATOM 858 N N . SER A 1 109 ? 25.669 -22.852 -47.513 1.00 47.66 109 SER A N 1
ATOM 859 C CA . SER A 1 109 ? 25.449 -24.297 -47.438 1.00 47.66 109 SER A CA 1
ATOM 860 C C . SER A 1 109 ? 26.676 -25.034 -46.865 1.00 47.66 109 SER A C 1
ATOM 862 O O . SER A 1 109 ? 27.799 -24.720 -47.257 1.00 47.66 109 SER A O 1
ATOM 864 N N . PRO A 1 110 ? 26.505 -26.049 -45.994 1.00 50.34 110 PRO A N 1
ATOM 865 C CA . PRO A 1 110 ? 27.612 -26.802 -45.399 1.00 50.34 110 PRO A CA 1
ATOM 866 C C . PRO A 1 110 ? 28.264 -27.833 -46.344 1.00 50.34 110 PRO A C 1
ATOM 868 O O . PRO A 1 110 ? 29.080 -28.633 -45.896 1.00 50.34 110 PRO A O 1
ATOM 871 N N . PHE A 1 111 ? 27.947 -27.827 -47.642 1.00 49.41 111 PHE A N 1
ATOM 872 C CA . PHE A 1 111 ? 28.537 -28.739 -48.626 1.00 49.41 111 PHE A CA 1
ATOM 873 C C . PHE A 1 111 ? 29.267 -27.983 -49.737 1.00 49.41 111 PHE A C 1
ATOM 875 O O . PHE A 1 111 ? 28.764 -27.834 -50.845 1.00 49.41 111 PHE A O 1
ATOM 882 N N . SER A 1 112 ? 30.492 -27.553 -49.455 1.00 42.47 112 SER A N 1
ATOM 883 C CA . SER A 1 112 ? 31.495 -27.325 -50.498 1.00 42.47 112 SER A CA 1
ATOM 884 C C . SER A 1 112 ? 32.888 -27.562 -49.923 1.00 42.47 112 SER A C 1
ATOM 886 O O . SER A 1 112 ? 33.650 -26.639 -49.643 1.00 42.47 112 SER A O 1
ATOM 888 N N . CYS A 1 113 ? 33.210 -28.839 -49.713 1.00 48.62 113 CYS A N 1
ATOM 889 C CA . CYS A 1 113 ? 34.592 -29.294 -49.731 1.00 48.62 113 CYS A CA 1
ATOM 890 C C . CYS A 1 113 ? 35.131 -29.095 -51.152 1.00 48.62 113 CYS A C 1
ATOM 892 O O . CYS A 1 113 ? 34.602 -29.725 -52.057 1.00 48.62 113 CYS A O 1
ATOM 894 N N . ILE A 1 114 ? 36.135 -28.231 -51.325 1.00 44.84 114 ILE A N 1
ATOM 895 C CA . ILE A 1 114 ? 37.336 -28.376 -52.177 1.00 44.84 114 ILE A CA 1
ATOM 896 C C . ILE A 1 114 ? 38.227 -27.159 -51.843 1.00 44.84 114 ILE A C 1
ATOM 898 O O . ILE A 1 114 ? 37.806 -26.029 -52.085 1.00 44.84 114 ILE A O 1
ATOM 902 N N . PRO A 1 115 ? 39.442 -27.329 -51.291 1.00 52.59 115 PRO A N 1
ATOM 903 C CA . PRO A 1 115 ? 40.415 -26.248 -51.224 1.00 52.59 115 PRO A CA 1
ATOM 904 C C . PRO A 1 115 ? 41.267 -26.251 -52.503 1.00 52.59 115 PRO A C 1
ATOM 906 O O . PRO A 1 115 ? 42.034 -27.183 -52.737 1.00 52.59 115 PRO A O 1
ATOM 909 N N . SER A 1 116 ? 41.161 -25.208 -53.328 1.00 41.88 116 SER A N 1
ATOM 910 C CA . SER A 1 116 ? 42.163 -24.927 -54.367 1.00 41.88 116 SER A CA 1
ATOM 911 C C . SER A 1 116 ? 43.283 -24.061 -53.775 1.00 41.88 116 SER A C 1
ATOM 913 O O . SER A 1 116 ? 42.984 -23.012 -53.202 1.00 41.88 116 SER A O 1
ATOM 915 N N . PRO A 1 117 ? 44.567 -24.444 -53.904 1.00 58.22 117 PRO A N 1
ATOM 916 C CA . PRO A 1 117 ? 45.677 -23.637 -53.421 1.00 58.22 117 PRO A CA 1
ATOM 917 C C . PRO A 1 117 ? 46.171 -22.736 -54.554 1.00 58.22 117 PRO A C 1
ATOM 919 O O . PRO A 1 117 ? 46.790 -23.218 -55.499 1.00 58.22 117 PRO A O 1
ATOM 922 N N . SER A 1 118 ? 45.914 -21.429 -54.495 1.00 43.09 118 SER A N 1
ATOM 923 C CA . SER A 1 118 ? 46.599 -20.462 -55.364 1.00 43.09 118 SER A CA 1
ATOM 924 C C . SER A 1 118 ? 46.619 -19.050 -54.776 1.00 43.09 118 SER A C 1
ATOM 926 O O . SER A 1 118 ? 45.610 -18.357 -54.746 1.00 43.09 118 SER A O 1
ATOM 928 N N . ALA A 1 119 ? 47.846 -18.657 -54.433 1.00 42.16 119 ALA A N 1
ATOM 929 C CA . ALA A 1 119 ? 48.413 -17.311 -54.379 1.00 42.16 119 ALA A CA 1
ATOM 930 C C . ALA A 1 119 ? 48.239 -16.440 -53.106 1.00 42.16 119 ALA A C 1
ATOM 932 O O . ALA A 1 119 ? 47.165 -16.380 -52.510 1.00 42.16 119 ALA A O 1
ATOM 933 N N . PRO A 1 120 ? 49.330 -15.756 -52.686 1.00 50.22 120 PRO A N 1
ATOM 934 C CA . PRO A 1 120 ? 49.415 -14.981 -51.457 1.00 50.22 120 PRO A CA 1
ATOM 935 C C . PRO A 1 120 ? 49.085 -13.503 -51.698 1.00 50.22 120 PRO A C 1
ATOM 937 O O . PRO A 1 120 ? 49.420 -12.944 -52.739 1.00 50.22 120 PRO A O 1
ATOM 940 N N . GLY A 1 121 ? 48.536 -12.840 -50.683 1.00 43.25 121 GLY A N 1
ATOM 941 C CA . GLY A 1 121 ? 48.539 -11.379 -50.622 1.00 43.25 121 GLY A CA 1
ATOM 942 C C . GLY A 1 121 ? 47.158 -10.747 -50.624 1.00 43.25 121 GLY A C 1
ATOM 943 O O . GLY A 1 121 ? 46.669 -10.289 -51.645 1.00 43.25 121 GLY A O 1
ATOM 944 N N . ALA A 1 122 ? 46.586 -10.626 -49.433 1.00 42.06 122 ALA A N 1
AT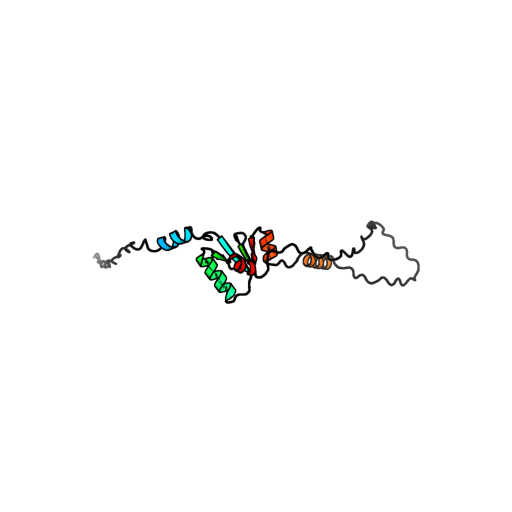OM 945 C CA . ALA A 1 122 ? 45.876 -9.425 -49.022 1.00 42.06 122 ALA A CA 1
ATOM 946 C C . ALA A 1 122 ? 45.758 -9.493 -47.504 1.00 42.06 122 ALA A C 1
ATOM 948 O O . ALA A 1 122 ? 44.999 -10.291 -46.958 1.00 42.06 122 ALA A O 1
ATOM 949 N N . ALA A 1 123 ? 46.547 -8.668 -46.819 1.00 50.97 123 ALA A N 1
ATOM 950 C CA . ALA A 1 123 ? 46.312 -8.326 -45.430 1.00 50.97 123 ALA A CA 1
ATOM 951 C C . ALA A 1 123 ? 44.987 -7.550 -45.357 1.00 50.97 123 ALA A C 1
ATOM 953 O O . ALA A 1 123 ? 44.966 -6.323 -45.298 1.00 50.97 123 ALA A O 1
ATOM 954 N N . ALA A 1 124 ? 43.866 -8.266 -45.418 1.00 44.84 124 ALA A N 1
ATOM 955 C CA . ALA A 1 124 ? 42.599 -7.737 -44.968 1.00 44.84 124 ALA A CA 1
ATOM 956 C C . ALA A 1 124 ? 42.739 -7.598 -43.454 1.00 44.84 124 ALA A C 1
ATOM 958 O O . ALA A 1 124 ? 42.868 -8.588 -42.734 1.00 44.84 124 ALA A O 1
ATOM 959 N N . ALA A 1 125 ? 42.795 -6.354 -42.981 1.00 48.38 125 ALA A N 1
ATOM 960 C CA . ALA A 1 125 ? 42.626 -6.013 -41.580 1.00 48.38 125 ALA A CA 1
ATOM 961 C C . ALA A 1 125 ? 41.199 -6.405 -41.179 1.00 48.38 125 ALA A C 1
ATOM 963 O O . ALA A 1 125 ? 40.291 -5.582 -41.088 1.00 48.38 125 ALA A O 1
ATOM 964 N N . GLU A 1 126 ? 40.995 -7.704 -41.009 1.00 46.97 126 GLU A N 1
ATOM 965 C CA . GLU A 1 126 ? 39.764 -8.288 -40.546 1.00 46.97 126 GLU A CA 1
ATOM 966 C C . GLU A 1 126 ? 39.674 -7.895 -39.083 1.00 46.97 126 GLU A C 1
ATOM 968 O O . GLU A 1 126 ? 40.334 -8.455 -38.203 1.00 46.97 126 GLU A O 1
ATOM 973 N N . SER A 1 127 ? 38.941 -6.802 -38.854 1.00 47.22 127 SER A N 1
ATOM 974 C CA . SER A 1 127 ? 38.553 -6.331 -37.537 1.00 47.22 127 SER A CA 1
ATOM 975 C C . SER A 1 127 ? 38.171 -7.564 -36.734 1.00 47.22 127 SER A C 1
ATOM 977 O O . SER A 1 127 ? 37.205 -8.243 -37.087 1.00 47.22 127 SER A O 1
ATOM 979 N N . LYS A 1 128 ? 38.986 -7.892 -35.726 1.00 50.25 128 LYS A N 1
ATOM 980 C CA . LYS A 1 128 ? 38.851 -9.080 -34.885 1.00 50.25 128 LYS A CA 1
ATOM 981 C C . LYS A 1 128 ? 37.537 -8.976 -34.113 1.00 50.25 128 LYS A C 1
ATOM 983 O O . LYS A 1 128 ? 37.520 -8.628 -32.936 1.00 50.25 128 LYS A O 1
ATOM 988 N N . LYS A 1 129 ? 36.415 -9.252 -34.776 1.00 56.03 129 LYS A N 1
ATOM 989 C CA . LYS A 1 129 ? 35.126 -9.489 -34.144 1.00 56.03 129 LYS A CA 1
ATOM 990 C C . LYS A 1 129 ? 35.291 -10.836 -33.471 1.00 56.03 129 LYS A C 1
ATOM 992 O O . LYS A 1 129 ? 35.088 -11.877 -34.085 1.00 56.03 129 LYS A O 1
ATOM 997 N N . SER A 1 130 ? 35.789 -10.806 -32.237 1.00 62.78 130 SER A N 1
ATOM 998 C CA . SER A 1 130 ? 35.971 -11.997 -31.419 1.00 62.78 130 SER A CA 1
ATOM 999 C C . SER A 1 130 ? 34.668 -12.787 -31.467 1.00 62.78 130 SER A C 1
ATOM 1001 O O . SER A 1 130 ? 33.639 -12.257 -31.040 1.00 62.78 130 SER A O 1
ATOM 1003 N N . ALA A 1 131 ? 34.694 -13.997 -32.025 1.00 67.06 131 ALA A N 1
ATOM 1004 C CA . ALA A 1 131 ? 33.519 -14.848 -32.102 1.00 67.06 131 ALA A CA 1
ATOM 1005 C C . ALA A 1 131 ? 32.985 -15.040 -30.676 1.00 67.06 131 ALA A C 1
ATOM 1007 O O . ALA A 1 131 ? 33.621 -15.663 -29.824 1.00 67.06 131 ALA A O 1
ATOM 1008 N N . VAL A 1 132 ? 31.857 -14.400 -30.375 1.00 71.56 132 VAL A N 1
ATOM 1009 C CA . VAL A 1 132 ? 31.237 -14.476 -29.057 1.00 71.56 132 VAL A CA 1
ATOM 1010 C C . VAL A 1 132 ? 30.685 -15.887 -28.931 1.00 71.56 132 VAL A C 1
ATOM 1012 O O . VAL A 1 132 ? 29.843 -16.298 -29.725 1.00 71.56 132 VAL A O 1
ATOM 1015 N N . SER A 1 133 ? 31.169 -16.650 -27.952 1.00 85.94 133 SER A N 1
ATOM 1016 C CA . SER A 1 133 ? 30.643 -17.993 -27.721 1.00 85.94 133 SER A CA 1
ATOM 1017 C C . SER A 1 133 ? 29.138 -17.929 -27.445 1.00 85.94 133 SER A C 1
ATOM 1019 O O . SER A 1 133 ? 28.638 -16.973 -26.842 1.00 85.94 133 SER A O 1
ATOM 1021 N N . ARG A 1 134 ? 28.404 -18.979 -27.831 1.00 86.62 134 ARG A N 1
ATOM 1022 C CA . ARG A 1 134 ? 26.967 -19.107 -27.539 1.00 86.62 134 ARG A CA 1
ATOM 1023 C C . ARG A 1 134 ? 26.657 -18.860 -26.055 1.00 86.62 134 ARG A C 1
ATOM 1025 O O . ARG A 1 134 ? 25.675 -18.196 -25.740 1.00 86.62 134 ARG A O 1
ATOM 1032 N N . GLY A 1 135 ? 27.527 -19.327 -25.152 1.00 87.44 135 GLY A N 1
ATOM 1033 C CA . GLY A 1 135 ? 27.414 -19.080 -23.710 1.00 87.44 135 GLY A CA 1
ATOM 1034 C C . GLY A 1 135 ? 27.519 -17.597 -23.334 1.00 87.44 135 GLY A C 1
ATOM 1035 O O . GLY A 1 135 ? 26.707 -17.104 -22.554 1.00 87.44 135 GLY A O 1
ATOM 1036 N N . LYS A 1 136 ? 28.453 -16.852 -23.941 1.00 88.50 136 LYS A N 1
ATOM 1037 C CA . LYS A 1 136 ? 28.594 -15.405 -23.719 1.00 88.50 136 LYS A CA 1
ATOM 1038 C C . LYS A 1 136 ? 27.378 -14.639 -24.253 1.00 88.50 136 LYS A C 1
ATOM 1040 O O . LYS A 1 136 ? 26.878 -13.755 -23.561 1.00 88.50 136 LYS A O 1
ATOM 1045 N N . ALA A 1 137 ? 26.837 -15.020 -25.410 1.00 85.75 137 ALA A N 1
ATOM 1046 C CA . ALA A 1 137 ? 25.607 -14.425 -25.940 1.00 85.75 137 ALA A CA 1
ATOM 1047 C C . ALA A 1 137 ? 24.395 -14.665 -25.015 1.00 85.75 137 ALA A C 1
ATOM 1049 O O . ALA A 1 137 ? 23.678 -13.721 -24.681 1.00 85.75 137 ALA A O 1
ATOM 1050 N N . LEU A 1 138 ? 24.208 -15.898 -24.525 1.00 88.81 138 LEU A N 1
ATOM 1051 C CA . LEU A 1 138 ? 23.138 -16.232 -23.576 1.00 88.81 138 LEU A CA 1
ATOM 1052 C C . LEU A 1 138 ? 23.263 -15.458 -22.255 1.00 88.81 138 LEU A C 1
ATOM 1054 O O . LEU A 1 138 ? 22.263 -14.946 -21.757 1.00 88.81 138 LEU A O 1
ATOM 1058 N N . ALA A 1 139 ? 24.476 -15.310 -21.714 1.00 87.81 139 ALA A N 1
ATOM 1059 C CA . ALA A 1 139 ? 24.713 -14.543 -20.490 1.00 87.81 139 ALA A CA 1
ATOM 1060 C C . ALA A 1 139 ? 24.418 -13.041 -20.669 1.00 87.81 139 ALA A C 1
ATOM 1062 O O . ALA A 1 139 ? 23.851 -12.400 -19.784 1.00 87.81 139 ALA A O 1
ATOM 1063 N N . HIS A 1 140 ? 24.768 -12.459 -21.820 1.00 85.19 140 HIS A N 1
ATOM 1064 C CA . HIS A 1 140 ? 24.370 -11.090 -22.158 1.00 85.19 140 HIS A CA 1
ATOM 1065 C C . HIS A 1 140 ? 22.844 -10.954 -22.259 1.00 85.19 140 HIS A C 1
ATOM 1067 O O . HIS A 1 140 ? 22.282 -10.034 -21.663 1.00 85.19 140 HIS A O 1
ATOM 1073 N N . LEU A 1 141 ? 22.169 -11.901 -22.916 1.00 85.25 141 LEU A N 1
ATOM 1074 C CA . LEU A 1 141 ? 20.713 -11.891 -23.053 1.00 85.25 141 LEU A CA 1
ATOM 1075 C C . LEU A 1 141 ? 20.002 -12.023 -21.697 1.00 85.25 141 LEU A C 1
ATOM 1077 O O . LEU A 1 141 ? 19.071 -11.270 -21.420 1.00 85.25 141 LEU A O 1
ATOM 1081 N N . ALA A 1 142 ? 20.454 -12.924 -20.824 1.00 83.06 142 ALA A N 1
ATOM 1082 C CA . ALA A 1 142 ? 19.880 -13.101 -19.490 1.00 83.06 142 ALA A CA 1
ATOM 1083 C C . ALA A 1 142 ? 19.976 -11.818 -18.647 1.00 83.06 142 ALA A C 1
ATOM 1085 O O . ALA A 1 142 ? 18.990 -11.410 -18.036 1.00 83.06 142 ALA A O 1
ATOM 1086 N N . ARG A 1 143 ? 21.125 -11.128 -18.688 1.00 77.06 143 ARG A N 1
ATOM 1087 C CA . ARG A 1 143 ? 21.310 -9.834 -18.010 1.00 77.06 143 ARG A CA 1
ATOM 1088 C C . ARG A 1 143 ? 20.408 -8.743 -18.577 1.00 77.06 143 ARG A C 1
ATOM 1090 O O . ARG A 1 143 ? 19.824 -7.996 -17.807 1.00 77.06 143 ARG A O 1
ATOM 1097 N N . SER A 1 144 ? 20.249 -8.686 -19.900 1.00 74.62 144 SER A N 1
ATOM 1098 C CA . SER A 1 144 ? 19.371 -7.695 -20.541 1.00 74.62 144 SER A CA 1
ATOM 1099 C C . SER A 1 144 ? 17.886 -7.891 -20.207 1.00 74.62 144 SER A C 1
ATOM 1101 O O . SER A 1 144 ? 17.125 -6.928 -20.163 1.00 74.62 144 SER A O 1
ATOM 1103 N N . LYS A 1 145 ? 17.469 -9.135 -19.934 1.00 70.62 145 LYS A N 1
ATOM 1104 C CA . LYS A 1 145 ? 16.091 -9.467 -19.549 1.00 70.62 145 LYS A CA 1
ATOM 1105 C C . LYS A 1 145 ? 15.801 -9.186 -18.075 1.00 70.62 145 LYS A C 1
ATOM 1107 O O . LYS A 1 145 ? 14.649 -8.946 -17.724 1.00 70.62 145 LYS A O 1
ATOM 1112 N N . HIS A 1 146 ? 16.820 -9.202 -17.217 1.00 67.31 146 HIS A N 1
ATOM 1113 C CA . HIS A 1 146 ? 16.660 -8.953 -15.790 1.00 67.31 146 HIS A CA 1
ATOM 1114 C C . HIS A 1 146 ? 16.651 -7.446 -15.494 1.00 67.31 146 HIS A C 1
ATOM 1116 O O . HIS A 1 146 ? 17.632 -6.876 -15.016 1.00 67.31 146 HIS A O 1
ATOM 1122 N N . LYS A 1 147 ? 15.526 -6.784 -15.777 1.00 68.81 147 LYS A N 1
ATOM 1123 C CA . LYS A 1 147 ? 15.289 -5.415 -15.301 1.00 68.81 147 LYS A CA 1
ATOM 1124 C C . LYS A 1 147 ? 15.039 -5.460 -13.793 1.00 68.81 147 LYS A C 1
ATOM 1126 O O . LYS A 1 147 ? 14.176 -6.206 -13.337 1.00 68.81 147 LYS A O 1
ATOM 1131 N N . THR A 1 148 ? 15.787 -4.677 -13.020 1.00 67.06 148 THR A N 1
ATOM 1132 C CA . THR A 1 148 ? 15.541 -4.503 -11.583 1.00 67.06 148 THR A CA 1
ATOM 1133 C C . THR A 1 148 ? 14.181 -3.834 -11.400 1.00 67.06 148 THR A C 1
ATOM 1135 O O . THR A 1 148 ? 14.026 -2.650 -11.684 1.00 67.06 148 THR A O 1
ATOM 1138 N N . SER A 1 149 ? 13.177 -4.603 -10.988 1.00 80.06 149 SER A N 1
ATOM 1139 C CA . SER A 1 149 ? 11.846 -4.085 -10.677 1.00 80.06 149 SER A CA 1
ATOM 1140 C C . SER A 1 149 ? 11.824 -3.492 -9.273 1.00 80.06 149 SER A C 1
ATOM 1142 O O . SER A 1 149 ? 12.291 -4.140 -8.334 1.00 80.06 149 SER A O 1
ATOM 1144 N N . THR A 1 150 ? 11.242 -2.308 -9.112 1.00 89.75 150 THR A N 1
ATOM 1145 C CA . THR A 1 150 ? 10.958 -1.743 -7.788 1.00 89.75 150 THR A CA 1
ATOM 1146 C C . THR A 1 150 ? 9.738 -2.424 -7.166 1.00 89.75 150 THR A C 1
ATOM 1148 O O . THR A 1 150 ? 8.916 -3.013 -7.876 1.00 89.75 150 THR A O 1
ATOM 1151 N N . VAL A 1 151 ? 9.589 -2.318 -5.843 1.00 91.81 151 VAL A N 1
ATOM 1152 C CA . VAL A 1 151 ? 8.409 -2.822 -5.120 1.00 91.81 151 VAL A CA 1
ATOM 1153 C C . VAL A 1 151 ? 7.120 -2.245 -5.707 1.00 91.81 151 VAL A C 1
ATOM 1155 O O . VAL A 1 151 ? 6.209 -3.012 -6.004 1.00 91.81 151 VAL A O 1
ATOM 1158 N N . VAL A 1 152 ? 7.079 -0.932 -5.962 1.00 91.62 152 VAL A N 1
ATOM 1159 C CA . VAL A 1 152 ? 5.937 -0.238 -6.587 1.00 91.62 152 VAL A CA 1
ATOM 1160 C C . VAL A 1 152 ? 5.557 -0.878 -7.925 1.00 91.62 152 VAL A C 1
ATOM 1162 O O . VAL A 1 152 ? 4.414 -1.293 -8.099 1.00 91.62 152 VAL A O 1
ATOM 1165 N N . THR A 1 153 ? 6.521 -1.075 -8.834 1.00 90.88 153 THR A N 1
ATOM 1166 C CA . THR A 1 153 ? 6.233 -1.688 -10.146 1.00 90.88 153 THR A CA 1
ATOM 1167 C C . THR A 1 153 ? 5.756 -3.139 -10.044 1.00 90.88 153 THR A C 1
ATOM 1169 O O . THR A 1 153 ? 5.007 -3.605 -10.900 1.00 90.88 153 THR A O 1
ATOM 1172 N N . ASN A 1 154 ? 6.181 -3.880 -9.019 1.00 92.31 154 ASN A N 1
ATOM 1173 C CA . ASN A 1 154 ? 5.715 -5.247 -8.790 1.00 92.31 154 ASN A CA 1
ATOM 1174 C C . ASN A 1 154 ? 4.315 -5.277 -8.177 1.00 92.31 154 ASN A C 1
ATOM 1176 O O . ASN A 1 154 ? 3.488 -6.078 -8.604 1.00 92.31 154 ASN A O 1
ATOM 1180 N N . ALA A 1 155 ? 4.039 -4.392 -7.222 1.00 93.12 155 ALA A N 1
ATOM 1181 C CA . ALA A 1 155 ? 2.727 -4.231 -6.614 1.00 93.12 155 ALA A CA 1
ATOM 1182 C C . ALA A 1 155 ? 1.662 -3.908 -7.672 1.00 93.12 155 ALA A C 1
ATOM 1184 O O . ALA A 1 155 ? 0.628 -4.571 -7.729 1.00 93.12 155 ALA A O 1
ATOM 1185 N N . GLU A 1 156 ? 1.957 -2.976 -8.579 1.00 90.56 156 GLU A N 1
ATOM 1186 C CA . GLU A 1 156 ? 1.062 -2.613 -9.682 1.00 90.56 156 GLU A CA 1
ATOM 1187 C C . GLU A 1 156 ? 0.810 -3.775 -10.644 1.00 90.56 156 GLU A C 1
ATOM 1189 O O . GLU A 1 156 ? -0.335 -4.027 -11.015 1.00 90.56 156 GLU A O 1
ATOM 1194 N N . LYS A 1 157 ? 1.850 -4.541 -11.004 1.00 90.81 157 LYS A N 1
ATOM 1195 C CA . LYS A 1 157 ? 1.694 -5.756 -11.827 1.00 90.81 157 LYS A CA 1
ATOM 1196 C C . LYS A 1 157 ? 0.799 -6.804 -11.169 1.00 90.81 157 LYS A C 1
ATOM 1198 O O . LYS A 1 157 ? 0.146 -7.563 -11.876 1.00 90.81 157 LYS A O 1
ATOM 1203 N N . MET A 1 158 ? 0.781 -6.857 -9.838 1.00 92.75 158 MET A N 1
ATOM 1204 C CA . MET A 1 158 ? -0.103 -7.736 -9.069 1.00 92.75 158 MET A CA 1
ATOM 1205 C C . MET A 1 158 ? -1.503 -7.142 -8.851 1.00 92.75 158 MET A C 1
ATOM 1207 O O . MET A 1 158 ? -2.358 -7.810 -8.279 1.00 92.75 158 MET A O 1
ATOM 1211 N N . GLY A 1 159 ? -1.763 -5.911 -9.304 1.00 91.56 159 GLY A N 1
ATOM 1212 C CA . GLY A 1 159 ? -3.038 -5.223 -9.090 1.00 91.56 159 GLY A CA 1
ATOM 1213 C C . GLY A 1 159 ? -3.229 -4.692 -7.665 1.00 91.56 159 GLY A C 1
ATOM 1214 O O . GLY A 1 159 ? -4.355 -4.396 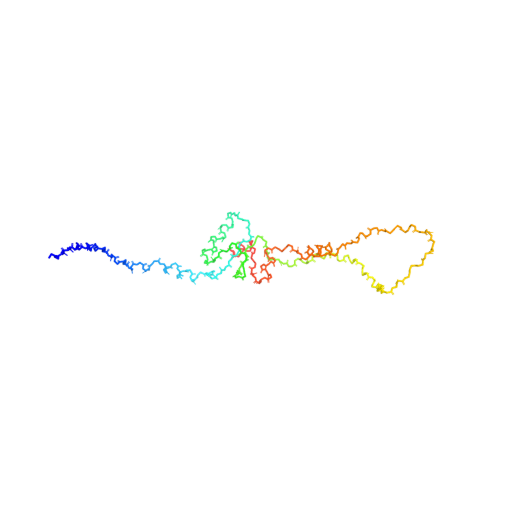-7.267 1.00 91.56 159 GLY A O 1
ATOM 1215 N N . VAL A 1 160 ? -2.152 -4.571 -6.887 1.00 95.12 160 VAL A N 1
ATOM 1216 C CA . VAL A 1 160 ? -2.172 -4.020 -5.526 1.00 95.12 160 VAL A CA 1
ATOM 1217 C C . VAL A 1 160 ? -2.256 -2.493 -5.595 1.00 95.12 160 VAL A C 1
ATOM 1219 O O . VAL A 1 160 ? -1.563 -1.862 -6.395 1.00 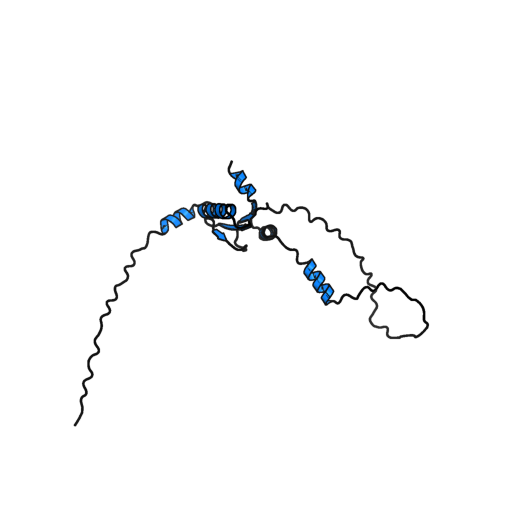95.12 160 VAL A O 1
ATOM 1222 N N . LYS A 1 161 ? -3.080 -1.865 -4.745 1.00 93.56 161 LYS A N 1
ATOM 1223 C CA . LYS A 1 161 ? -3.212 -0.401 -4.733 1.00 93.56 161 LYS A CA 1
ATOM 1224 C C . LYS A 1 161 ? -1.998 0.234 -4.052 1.00 93.56 161 LYS A C 1
ATOM 1226 O O . LYS A 1 161 ? -1.782 0.036 -2.858 1.00 93.56 161 LYS A O 1
ATOM 1231 N N . VAL A 1 162 ? -1.250 1.042 -4.795 1.00 93.50 162 VAL A N 1
ATOM 1232 C CA . VAL A 1 162 ? -0.117 1.810 -4.262 1.00 93.50 162 VAL A CA 1
ATOM 1233 C C . VAL A 1 162 ? -0.596 3.177 -3.770 1.00 93.50 162 VAL A C 1
ATOM 1235 O O . VAL A 1 162 ? -1.320 3.882 -4.474 1.00 93.50 162 VAL A O 1
ATOM 1238 N N . ILE A 1 163 ? -0.202 3.544 -2.554 1.00 92.12 163 ILE A N 1
ATOM 1239 C CA . ILE A 1 163 ? -0.500 4.820 -1.903 1.00 92.12 163 ILE A CA 1
ATOM 1240 C C . ILE A 1 163 ? 0.830 5.496 -1.561 1.00 92.12 163 ILE A C 1
ATOM 1242 O O . ILE A 1 163 ? 1.713 4.877 -0.968 1.00 92.12 163 ILE A O 1
ATOM 1246 N N . SER A 1 164 ? 0.969 6.769 -1.934 1.00 91.00 164 SER A N 1
ATOM 1247 C CA . SER A 1 164 ? 2.117 7.579 -1.518 1.00 91.00 164 SER A CA 1
ATOM 1248 C C . SER A 1 164 ? 1.964 7.992 -0.059 1.00 91.00 164 SER A C 1
ATOM 1250 O O . SER A 1 164 ? 0.864 8.365 0.348 1.00 91.00 164 SER A O 1
ATOM 1252 N N . VAL A 1 165 ? 3.063 8.033 0.692 1.00 86.94 165 VAL A N 1
ATOM 1253 C CA . VAL A 1 165 ? 3.103 8.632 2.038 1.00 86.94 165 VAL A CA 1
ATOM 1254 C C . VAL A 1 165 ? 2.527 10.047 2.038 1.00 86.94 165 VAL A C 1
ATOM 1256 O O . VAL A 1 165 ? 1.717 10.382 2.892 1.00 86.94 165 VAL A O 1
ATOM 1259 N N . GLU A 1 166 ? 2.862 10.839 1.024 1.00 84.19 166 GLU A N 1
ATOM 1260 C CA . GLU A 1 166 ? 2.363 12.207 0.882 1.00 84.19 166 GLU A CA 1
ATOM 1261 C C . GLU A 1 166 ? 0.830 12.259 0.735 1.00 84.19 166 GLU A C 1
ATOM 1263 O O . GLU A 1 166 ? 0.158 13.116 1.303 1.00 84.19 166 GLU A O 1
ATOM 1268 N N . GLY A 1 167 ? 0.249 11.283 0.032 1.00 78.31 167 GLY A N 1
ATOM 1269 C CA . GLY A 1 167 ? -1.202 11.182 -0.130 1.00 78.31 167 GLY A CA 1
ATOM 1270 C C . GLY A 1 167 ? -1.937 10.884 1.179 1.00 78.31 167 GLY A C 1
ATOM 1271 O O . GLY A 1 167 ? -3.089 11.273 1.323 1.00 78.31 167 GLY A O 1
ATOM 1272 N N . LEU A 1 168 ? -1.276 10.246 2.153 1.00 79.44 168 LEU A N 1
ATOM 1273 C CA . LEU A 1 168 ? -1.871 9.988 3.469 1.00 79.44 168 LEU A CA 1
ATOM 1274 C C . LEU A 1 168 ? -2.039 11.271 4.292 1.00 79.44 168 LEU A C 1
ATOM 1276 O O . LEU A 1 168 ? -2.961 11.356 5.099 1.00 79.44 168 LEU A O 1
ATOM 1280 N N . TYR A 1 169 ? -1.169 12.263 4.090 1.00 76.25 169 TYR A N 1
ATOM 1281 C CA . TYR A 1 169 ? -1.232 13.527 4.823 1.00 76.25 169 TYR A CA 1
ATOM 1282 C C . TYR A 1 169 ? -2.261 14.499 4.235 1.00 76.25 169 TYR A C 1
ATOM 1284 O O . TYR A 1 169 ? -2.902 15.226 4.992 1.00 76.25 169 TYR A O 1
ATOM 1292 N N . TYR A 1 170 ? -2.466 14.496 2.914 1.00 68.69 170 TYR A N 1
ATOM 1293 C CA . TYR A 1 170 ? -3.379 15.446 2.266 1.00 68.69 170 TYR A CA 1
ATOM 1294 C C . TYR A 1 170 ? -4.868 15.123 2.415 1.00 68.69 170 TYR A C 1
ATOM 1296 O O . TYR A 1 170 ? -5.658 16.056 2.497 1.00 68.69 170 TYR A O 1
ATOM 1304 N N . ASP A 1 171 ? -5.263 13.853 2.536 1.00 59.78 171 ASP A N 1
ATOM 1305 C CA . ASP A 1 171 ? -6.675 13.472 2.759 1.00 59.78 171 ASP A CA 1
ATOM 1306 C C . ASP A 1 171 ? -7.171 13.772 4.198 1.00 59.78 171 ASP A C 1
ATOM 1308 O O . ASP A 1 171 ? -8.280 13.395 4.575 1.00 59.78 171 ASP A O 1
ATOM 1312 N N . SER A 1 172 ? -6.348 14.432 5.024 1.00 54.91 172 SER A N 1
ATOM 1313 C CA . SER A 1 172 ? -6.639 14.754 6.431 1.00 54.91 172 SER A CA 1
ATOM 1314 C C . SER A 1 172 ? -7.171 16.182 6.664 1.00 54.91 172 SER A C 1
ATOM 1316 O O . SER A 1 172 ? -7.322 16.568 7.826 1.00 54.91 172 SER A O 1
ATOM 1318 N N . TYR A 1 173 ? -7.439 16.960 5.604 1.00 43.47 173 TYR A N 1
ATOM 1319 C CA . TYR A 1 173 ? -7.944 18.344 5.664 1.00 43.47 173 TYR A CA 1
ATOM 1320 C C . TYR A 1 173 ? -9.322 18.513 5.022 1.00 43.47 173 TYR A C 1
ATOM 1322 O O . TYR A 1 173 ? -9.544 17.949 3.928 1.00 43.47 173 TYR A O 1
#

Secondary structure (DSSP, 8-state):
-----PPPPPP--------------SSSHHHHHHHTTSTTTT-EEEEES-SSHHHHHHHHHHHHTT-EEESS--TT--EEEESS-------------------------S-----------------------HHHHHHHHHHHH-----HHHHHHHTTPEEEEHHHHHHTT-

pLDDT: mean 70.35, std 19.98, range [39.72, 96.69]

Organism: NCBI:txid1093978

Foldseek 3Di:
DDDDDDDDDDDDDPPPPPDPPPPDPDDPVPVVVVLVPQPAQPAEEEEADDDDDLSVVVCVVCVVSNYHYDPDDDLRHAEYEHQDFQCPPPDPPCPPPPPPDDDPPPPPDPDDDDDDDDDDDDPPVPPCPPPQPPVNVVVVVVVVPDDDDDPSNVCVVSVHHYDHPVNVVVVPD

Radius of gyration: 37.43 Å; chains: 1; bounding box: 66×98×107 Å

InterPro domains:
  IPR051590 DNA Replication Regulatory Kinase Subunit [PTHR15375] (12-166)